Protein AF-A0A7K1S6F3-F1 (afdb_monomer_lite)

Secondary structure (DSSP, 8-state):
------TT-EEEEEEEETTEEEEEEEEEEEEE-TTS-EEEEEGGG--EEEE-GGGEEE--SS-------

Foldseek 3Di:
DPPPQDQQFKKWFFDADPNRRPDIWIFGFHDADPVQWTWTQTPPRPGIDTHHVVRIDTPDPDDDDDPDD

Sequence (69 aa):
MKSAISVGDRVSIENTVKGFTRSRCEGVVIRWTSHGRLMIQLDGGQGKRAVMPEHVRKLADGPSQSPET

pLDDT: mean 77.43, std 14.42, range [38.5, 91.75]

Radius of gyration: 12.78 Å; chains: 1; bounding box: 36×26×26 Å

Structure (mmCIF, N/CA/C/O backbone):
data_AF-A0A7K1S6F3-F1
#
_entry.id   AF-A0A7K1S6F3-F1
#
loop_
_atom_site.group_PDB
_atom_site.id
_atom_site.type_symbol
_atom_site.label_atom_id
_atom_site.label_alt_id
_atom_site.label_comp_id
_atom_site.label_asym_id
_atom_site.label_entity_id
_atom_site.label_seq_id
_atom_site.p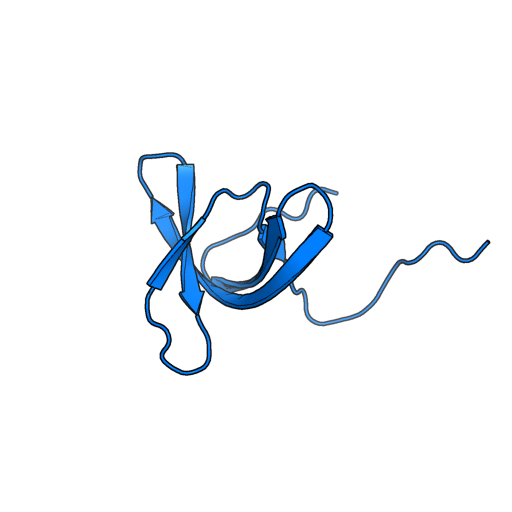dbx_PDB_ins_code
_atom_site.Cartn_x
_atom_site.Cartn_y
_atom_site.Cartn_z
_atom_site.occupancy
_atom_site.B_iso_or_equiv
_atom_site.auth_seq_id
_atom_site.auth_comp_id
_atom_site.auth_asym_id
_atom_site.auth_atom_id
_atom_site.pdbx_PDB_model_num
ATOM 1 N N . MET A 1 1 ? 2.876 -7.432 16.115 1.00 38.50 1 MET A N 1
ATOM 2 C CA . MET A 1 1 ? 1.514 -6.958 15.776 1.00 38.50 1 MET A CA 1
ATOM 3 C C . MET A 1 1 ? 1.538 -6.490 14.330 1.00 38.50 1 MET A C 1
ATOM 5 O O . MET A 1 1 ? 2.439 -5.746 13.977 1.00 38.50 1 MET A O 1
ATOM 9 N N . LYS A 1 2 ? 0.639 -6.980 13.471 1.00 45.69 2 LYS A N 1
ATOM 10 C CA . LYS A 1 2 ? 0.557 -6.540 12.069 1.00 45.69 2 LYS A CA 1
ATOM 11 C C . LYS A 1 2 ? -0.034 -5.135 12.053 1.00 45.69 2 LYS A C 1
ATOM 13 O O . LYS A 1 2 ? -1.227 -4.983 12.292 1.00 45.69 2 LYS A O 1
AT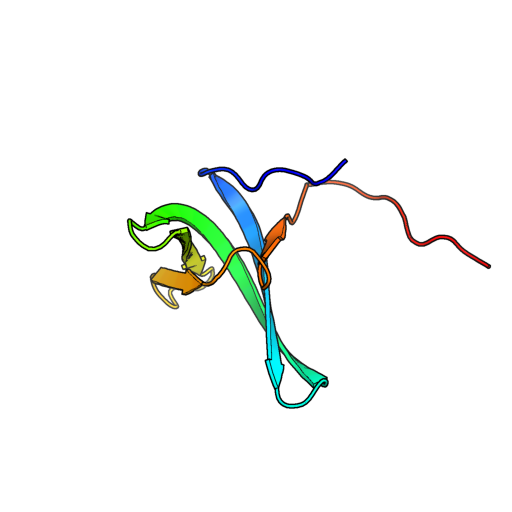OM 18 N N . SER A 1 3 ? 0.815 -4.124 11.883 1.00 55.47 3 SER A N 1
ATOM 19 C CA . SER A 1 3 ? 0.400 -2.723 11.851 1.00 55.47 3 SER A CA 1
ATOM 20 C C . SER A 1 3 ? -0.646 -2.542 10.757 1.00 55.47 3 SER A C 1
ATOM 22 O O . SER A 1 3 ? -0.328 -2.614 9.572 1.00 55.47 3 SER A O 1
ATOM 24 N N . ALA A 1 4 ? -1.906 -2.376 11.157 1.00 68.81 4 ALA A N 1
ATOM 25 C CA . ALA A 1 4 ? -3.001 -2.158 10.229 1.00 68.81 4 ALA A CA 1
ATOM 26 C C . ALA A 1 4 ? -2.754 -0.832 9.499 1.00 68.81 4 ALA A C 1
ATOM 28 O O . ALA A 1 4 ? -2.660 0.225 10.126 1.00 68.81 4 ALA A O 1
ATOM 29 N N . ILE A 1 5 ? -2.584 -0.902 8.180 1.00 80.31 5 ILE A N 1
ATOM 30 C CA . ILE A 1 5 ? -2.394 0.276 7.338 1.00 80.31 5 ILE A CA 1
ATOM 31 C C . ILE A 1 5 ? -3.723 1.033 7.284 1.00 80.31 5 ILE A C 1
ATOM 33 O O . ILE A 1 5 ? -4.730 0.480 6.835 1.00 80.31 5 ILE A O 1
ATOM 37 N N . SER A 1 6 ? -3.725 2.287 7.734 1.00 83.88 6 SER A N 1
ATOM 38 C CA . SER A 1 6 ? -4.921 3.132 7.767 1.00 83.88 6 SER A CA 1
ATOM 39 C C . S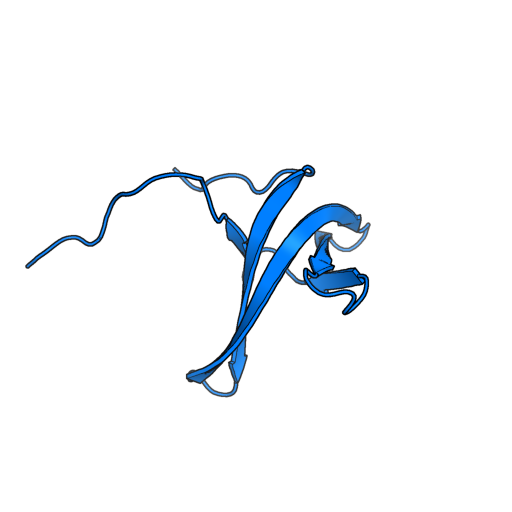ER A 1 6 ?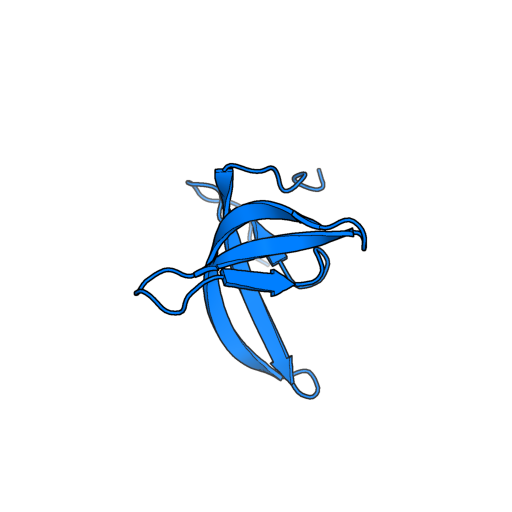 -4.842 4.272 6.755 1.00 83.88 6 SER A C 1
ATOM 41 O O . SER A 1 6 ? -3.779 4.605 6.238 1.00 83.88 6 SER A O 1
ATOM 43 N N . VAL A 1 7 ? -5.987 4.876 6.436 1.00 87.62 7 VAL A N 1
ATOM 44 C CA . VAL A 1 7 ? -6.014 6.104 5.629 1.00 87.62 7 VAL A CA 1
ATOM 45 C C . VAL A 1 7 ? -5.325 7.224 6.412 1.00 87.62 7 VAL A C 1
ATOM 47 O O . VAL A 1 7 ? -5.598 7.397 7.595 1.00 87.62 7 VAL A O 1
ATOM 50 N N . GLY A 1 8 ? -4.428 7.956 5.756 1.00 87.06 8 GLY A N 1
ATOM 51 C CA . GLY A 1 8 ? -3.562 8.967 6.362 1.00 87.06 8 GLY A CA 1
ATOM 52 C C . GLY A 1 8 ? -2.187 8.444 6.782 1.00 87.06 8 GLY A C 1
ATOM 53 O O . GLY A 1 8 ? -1.301 9.253 7.034 1.00 87.06 8 GLY A O 1
ATOM 54 N N . ASP A 1 9 ? -1.967 7.124 6.805 1.00 86.12 9 ASP A N 1
ATOM 55 C CA . ASP A 1 9 ? -0.641 6.578 7.098 1.00 86.12 9 ASP A CA 1
ATOM 56 C C . ASP A 1 9 ? 0.334 6.792 5.941 1.00 86.12 9 ASP A C 1
ATOM 58 O O . ASP A 1 9 ? -0.002 6.618 4.760 1.00 86.12 9 ASP A O 1
ATOM 62 N N . ARG A 1 10 ? 1.581 7.090 6.310 1.00 87.69 10 ARG A N 1
ATOM 63 C CA . ARG A 1 10 ? 2.709 7.110 5.387 1.00 87.69 10 ARG A CA 1
ATOM 64 C C . ARG A 1 10 ? 3.183 5.687 5.134 1.00 87.69 10 ARG A C 1
ATOM 66 O O . ARG A 1 10 ? 3.314 4.862 6.041 1.00 87.69 10 ARG A O 1
ATOM 73 N N . VAL A 1 11 ? 3.403 5.372 3.870 1.00 87.88 11 VAL A N 1
ATOM 74 C CA . VAL A 1 11 ? 3.649 4.009 3.419 1.00 87.88 11 VAL A CA 1
ATOM 75 C C . VAL A 1 11 ? 4.683 3.968 2.302 1.00 87.88 11 VAL A C 1
ATOM 77 O O . VAL A 1 11 ? 4.774 4.855 1.457 1.00 87.88 11 VAL A O 1
ATOM 80 N N . SER A 1 12 ? 5.458 2.894 2.306 1.00 87.88 12 SER A N 1
ATOM 81 C CA . SER A 1 12 ? 6.440 2.523 1.300 1.00 87.88 12 SER A CA 1
ATOM 82 C C . SER A 1 12 ? 5.877 1.378 0.472 1.00 87.88 12 SER A C 1
ATOM 84 O O . SER A 1 12 ? 5.501 0.337 1.005 1.00 87.88 12 SER A O 1
ATOM 86 N N . ILE A 1 13 ? 5.875 1.552 -0.837 1.00 86.12 13 ILE A N 1
ATOM 87 C CA . ILE A 1 13 ? 5.514 0.552 -1.827 1.00 86.12 13 ILE A CA 1
ATOM 88 C C . ILE A 1 13 ? 6.816 -0.025 -2.369 1.00 86.12 13 ILE A C 1
ATOM 90 O O . ILE A 1 13 ? 7.598 0.687 -3.003 1.00 86.12 13 ILE A O 1
ATOM 94 N N . GLU A 1 14 ? 7.041 -1.312 -2.139 1.00 82.88 14 GLU A N 1
ATOM 95 C CA . GLU A 1 14 ? 8.177 -2.029 -2.717 1.00 82.88 14 GLU A CA 1
ATOM 96 C C . GLU A 1 14 ? 7.708 -2.762 -3.973 1.00 82.88 14 GLU A C 1
ATOM 98 O O . GLU A 1 14 ? 6.806 -3.597 -3.932 1.00 82.88 14 GLU A O 1
ATOM 103 N N . ASN A 1 15 ? 8.289 -2.414 -5.120 1.00 74.94 15 ASN A N 1
ATOM 104 C CA . ASN A 1 15 ? 8.004 -3.083 -6.379 1.00 74.94 15 ASN A CA 1
ATOM 105 C C . ASN A 1 15 ? 9.065 -4.157 -6.625 1.00 74.94 15 ASN A C 1
ATOM 107 O O . ASN A 1 15 ? 10.165 -3.872 -7.111 1.00 74.94 15 ASN A O 1
ATOM 111 N N . THR A 1 16 ? 8.726 -5.389 -6.260 1.00 70.62 16 THR A N 1
ATOM 112 C CA . THR A 1 16 ? 9.588 -6.555 -6.441 1.00 70.62 16 THR A CA 1
ATOM 113 C C . THR A 1 16 ? 9.318 -7.187 -7.800 1.00 70.62 16 THR A C 1
ATOM 115 O O . THR A 1 16 ? 8.209 -7.629 -8.090 1.00 70.62 16 THR A O 1
ATOM 118 N N . VAL A 1 17 ? 10.343 -7.265 -8.645 1.00 71.12 17 VAL A N 1
ATOM 119 C CA . VAL A 1 17 ? 10.271 -7.918 -9.956 1.00 71.12 17 VAL A CA 1
ATOM 120 C C . VAL A 1 17 ? 11.188 -9.134 -9.921 1.00 71.12 17 VAL A C 1
ATOM 122 O O . VAL A 1 17 ? 12.388 -8.995 -9.712 1.00 71.12 17 VAL A O 1
ATOM 125 N N . LYS A 1 18 ? 10.628 -10.337 -10.113 1.00 74.31 18 LYS A N 1
ATOM 126 C CA . LYS A 1 18 ? 11.368 -11.617 -10.068 1.00 74.31 18 LYS A CA 1
ATOM 127 C C . LYS A 1 18 ? 12.174 -11.837 -8.770 1.00 74.31 18 LYS A C 1
ATOM 129 O O . LYS A 1 18 ? 13.272 -12.374 -8.814 1.00 74.31 18 LYS A O 1
ATOM 134 N N . GLY A 1 19 ? 11.646 -11.404 -7.623 1.00 71.44 19 GLY A N 1
ATOM 135 C CA . GLY A 1 19 ? 12.326 -11.543 -6.325 1.00 71.44 19 GLY A CA 1
ATOM 136 C C . GLY A 1 19 ? 13.352 -10.450 -6.007 1.00 71.44 19 GLY A C 1
ATOM 137 O O . GLY A 1 19 ? 13.895 -10.449 -4.909 1.00 71.44 19 GLY A O 1
ATOM 138 N N . PHE A 1 20 ? 13.574 -9.488 -6.910 1.00 71.69 20 PHE A N 1
ATOM 139 C CA . PHE A 1 20 ? 14.460 -8.347 -6.675 1.00 71.69 20 PHE A CA 1
ATOM 140 C C . PHE A 1 20 ? 13.653 -7.058 -6.515 1.00 71.69 20 PHE A C 1
ATOM 142 O O . PHE A 1 20 ? 12.848 -6.710 -7.387 1.00 71.69 20 PHE A O 1
ATOM 149 N N . THR A 1 21 ? 13.865 -6.335 -5.412 1.00 72.25 21 THR A N 1
ATOM 150 C CA . THR A 1 21 ? 13.271 -5.008 -5.193 1.00 72.25 21 THR A CA 1
ATOM 151 C C . THR A 1 21 ? 13.840 -4.040 -6.223 1.00 72.25 21 THR A C 1
ATOM 153 O O . THR A 1 21 ? 14.993 -3.629 -6.143 1.00 72.25 21 THR A O 1
ATOM 156 N N . ARG A 1 22 ? 13.036 -3.701 -7.234 1.00 75.38 22 ARG A N 1
ATOM 157 C CA . ARG A 1 22 ? 13.474 -2.883 -8.372 1.00 75.38 22 ARG A CA 1
ATOM 158 C C . ARG A 1 22 ? 13.272 -1.398 -8.119 1.00 75.38 22 ARG A C 1
ATOM 160 O O . ARG A 1 22 ? 14.027 -0.568 -8.619 1.00 75.38 22 ARG A O 1
ATOM 167 N N . SER A 1 23 ? 12.216 -1.047 -7.397 1.00 76.81 23 SER A N 1
ATOM 168 C CA . SER A 1 23 ? 11.894 0.346 -7.104 1.00 76.81 23 SER A CA 1
ATOM 169 C C . SER A 1 23 ? 11.112 0.434 -5.808 1.00 76.81 23 SER A C 1
ATOM 171 O O . SER A 1 23 ? 10.220 -0.378 -5.561 1.00 76.81 23 SER A O 1
ATOM 173 N N . ARG A 1 24 ? 11.438 1.442 -5.006 1.00 81.25 24 ARG A N 1
ATOM 174 C CA . ARG A 1 24 ? 10.695 1.812 -3.810 1.00 81.25 24 ARG A CA 1
ATOM 175 C C . ARG A 1 24 ? 10.036 3.156 -4.073 1.00 81.25 24 ARG A C 1
ATOM 177 O O . ARG A 1 24 ? 10.705 4.088 -4.507 1.00 81.25 24 ARG A O 1
ATOM 184 N N . CYS A 1 25 ? 8.735 3.234 -3.849 1.00 82.88 25 CYS A N 1
ATOM 185 C CA . CYS A 1 25 ? 7.987 4.478 -3.954 1.00 82.88 25 CYS A CA 1
ATOM 186 C C . CYS A 1 25 ? 7.322 4.760 -2.618 1.00 82.88 25 CYS A C 1
ATOM 188 O O . CYS A 1 25 ? 6.803 3.848 -1.983 1.00 82.88 25 CYS A O 1
ATOM 190 N N . GLU A 1 26 ? 7.303 6.014 -2.208 1.00 88.69 26 GLU A N 1
ATOM 191 C CA . GLU A 1 26 ? 6.716 6.423 -0.938 1.00 88.69 26 GLU A CA 1
ATOM 192 C C . GLU A 1 26 ? 5.480 7.275 -1.196 1.00 88.69 26 GLU A C 1
ATOM 194 O O . GLU A 1 26 ? 5.349 7.933 -2.234 1.00 88.69 26 GLU A O 1
ATOM 199 N N . GLY A 1 27 ? 4.535 7.219 -0.268 1.00 90.12 27 GLY A N 1
ATOM 200 C CA . GLY A 1 27 ? 3.309 7.980 -0.379 1.00 90.12 27 GLY A CA 1
ATOM 201 C C . GLY A 1 27 ? 2.430 7.873 0.853 1.00 90.12 27 GLY A C 1
ATOM 202 O O . GLY A 1 27 ? 2.799 7.281 1.866 1.00 90.12 27 GLY A O 1
ATOM 203 N N . VAL A 1 28 ? 1.242 8.454 0.746 1.00 90.50 28 VAL A N 1
ATOM 204 C CA . VAL A 1 28 ? 0.239 8.477 1.812 1.00 90.50 28 VAL A CA 1
ATOM 205 C C . VAL A 1 28 ? -1.001 7.730 1.357 1.00 90.50 28 VAL A C 1
ATOM 207 O O . VAL A 1 28 ? -1.493 7.936 0.245 1.00 90.50 28 VAL A O 1
ATOM 210 N N . VAL A 1 29 ? -1.536 6.866 2.213 1.00 90.44 29 VAL A N 1
ATOM 211 C CA . VAL A 1 29 ? -2.803 6.188 1.933 1.00 90.44 29 VAL A CA 1
ATOM 212 C C . VAL A 1 29 ? -3.929 7.211 1.959 1.00 90.44 29 VAL A C 1
ATOM 214 O O . VAL A 1 29 ? -4.200 7.815 2.989 1.00 90.44 29 VAL A O 1
ATOM 217 N N . ILE A 1 30 ? -4.634 7.373 0.845 1.00 91.62 30 ILE A N 1
ATOM 218 C CA . ILE A 1 30 ? -5.765 8.304 0.749 1.00 91.62 30 ILE A CA 1
ATOM 219 C C . ILE A 1 30 ? -7.115 7.603 0.856 1.00 91.62 30 ILE A C 1
ATOM 221 O O . ILE A 1 30 ? -8.088 8.214 1.291 1.00 91.62 30 ILE A O 1
ATOM 225 N N . ARG A 1 31 ? -7.209 6.328 0.455 1.00 89.88 31 ARG A N 1
ATOM 226 C CA . ARG A 1 31 ? -8.449 5.548 0.575 1.00 89.88 31 ARG A CA 1
ATOM 227 C C . ARG A 1 31 ? -8.218 4.058 0.351 1.00 89.88 31 ARG A C 1
ATOM 229 O O . ARG A 1 31 ? -7.289 3.668 -0.347 1.00 89.88 31 ARG A O 1
ATOM 236 N N . TRP A 1 32 ? -9.146 3.240 0.830 1.00 88.19 32 TRP A N 1
ATOM 237 C CA . TRP A 1 32 ? -9.348 1.880 0.336 1.00 88.19 32 TRP A CA 1
ATOM 238 C C . TRP A 1 32 ? -10.237 1.872 -0.911 1.00 88.19 32 TRP A C 1
ATOM 240 O O . TRP A 1 32 ? -11.228 2.598 -1.006 1.00 88.19 32 TRP A O 1
ATOM 250 N N . THR A 1 33 ? -9.868 1.048 -1.882 1.00 87.75 33 THR A N 1
ATOM 251 C CA . THR A 1 33 ? -10.674 0.767 -3.074 1.00 87.75 33 THR A CA 1
ATOM 252 C C . THR A 1 33 ? -11.640 -0.385 -2.793 1.00 87.75 33 THR A C 1
ATOM 254 O O . THR A 1 33 ? -11.371 -1.228 -1.938 1.00 87.75 33 THR A O 1
ATOM 257 N N . SER A 1 34 ? -12.731 -0.479 -3.560 1.00 84.88 34 SER A N 1
ATOM 258 C CA . SER A 1 34 ? -13.725 -1.558 -3.401 1.00 84.88 34 SER A CA 1
ATOM 259 C C . SER A 1 34 ? -13.161 -2.964 -3.660 1.00 84.88 34 SER A C 1
ATOM 261 O O . SER A 1 34 ? -13.762 -3.947 -3.251 1.00 84.88 34 SER A O 1
ATOM 263 N N . HIS A 1 35 ? -12.001 -3.062 -4.318 1.00 83.12 35 HIS A N 1
ATOM 264 C CA . HIS A 1 35 ? -11.298 -4.318 -4.597 1.00 83.12 35 HIS A CA 1
ATOM 265 C C . HIS A 1 35 ? -10.298 -4.709 -3.493 1.00 83.12 35 HIS A C 1
ATOM 267 O O . HIS A 1 35 ? -9.444 -5.562 -3.718 1.00 83.12 35 HIS A O 1
ATOM 273 N N . GLY A 1 36 ? -10.324 -4.040 -2.333 1.00 85.31 36 GLY A N 1
ATOM 274 C CA . GLY A 1 36 ? -9.395 -4.312 -1.230 1.00 85.31 36 GLY A CA 1
ATOM 275 C C . GLY A 1 36 ? -7.965 -3.808 -1.466 1.00 85.31 36 GLY A C 1
ATOM 276 O O . GLY A 1 36 ? -7.053 -4.172 -0.731 1.00 85.31 36 GLY A O 1
ATOM 277 N N . ARG A 1 37 ? -7.741 -2.967 -2.485 1.00 89.88 37 ARG A N 1
ATOM 278 C CA . ARG A 1 37 ? -6.449 -2.295 -2.715 1.00 89.88 37 ARG A CA 1
ATOM 279 C C . ARG A 1 37 ? -6.394 -0.963 -1.977 1.00 89.88 37 ARG A C 1
ATOM 281 O O . ARG A 1 37 ? -7.408 -0.268 -1.889 1.00 89.88 37 ARG A O 1
ATOM 288 N N . LEU A 1 38 ? -5.206 -0.578 -1.534 1.00 89.44 38 LEU A N 1
ATOM 289 C CA . LEU A 1 38 ? -4.909 0.733 -0.972 1.00 89.44 38 LEU A CA 1
ATOM 290 C C . LEU A 1 38 ? -4.625 1.714 -2.106 1.00 89.44 38 LEU A C 1
ATOM 292 O O . LEU A 1 38 ? -3.744 1.488 -2.934 1.00 89.44 38 LEU A O 1
ATOM 296 N N . MET A 1 39 ? -5.366 2.813 -2.144 1.00 91.75 39 MET A N 1
ATOM 297 C CA . MET A 1 39 ? -5.059 3.941 -3.005 1.00 91.75 39 MET A CA 1
ATOM 298 C C . MET A 1 39 ? -4.095 4.862 -2.263 1.00 91.75 39 MET A C 1
ATOM 300 O O . MET A 1 39 ? -4.445 5.437 -1.232 1.00 91.75 39 MET A O 1
ATOM 304 N N . ILE A 1 40 ? -2.882 4.974 -2.792 1.00 90.94 40 ILE A N 1
ATOM 305 C CA . ILE A 1 40 ? -1.781 5.743 -2.219 1.00 90.94 40 ILE A CA 1
ATOM 306 C C . ILE A 1 40 ? -1.492 6.923 -3.135 1.00 90.94 40 ILE A C 1
ATOM 308 O O . ILE A 1 40 ? -1.356 6.761 -4.348 1.00 90.94 40 ILE A O 1
ATOM 312 N N . GLN A 1 41 ? -1.405 8.113 -2.559 1.00 91.44 41 GLN A N 1
ATOM 313 C CA . GLN A 1 41 ? -0.901 9.295 -3.238 1.00 91.44 41 GLN A CA 1
ATOM 314 C C . GLN A 1 41 ? 0.619 9.314 -3.110 1.00 91.44 41 GLN A C 1
ATOM 316 O O . GLN A 1 41 ? 1.137 9.377 -1.997 1.00 91.44 41 GLN A O 1
ATOM 321 N N . LEU A 1 42 ? 1.312 9.202 -4.240 1.00 89.56 42 LEU A N 1
ATOM 322 C CA . LEU A 1 42 ? 2.769 9.174 -4.286 1.00 89.56 42 LEU A CA 1
ATOM 323 C C . LEU A 1 42 ? 3.343 10.569 -4.041 1.00 89.56 42 LEU A C 1
ATOM 325 O O . LEU A 1 42 ? 2.814 11.566 -4.542 1.00 89.56 42 LEU A O 1
ATOM 329 N N . ASP A 1 43 ? 4.446 10.615 -3.301 1.00 84.88 43 ASP A N 1
ATOM 330 C CA . ASP A 1 43 ? 5.216 11.839 -3.098 1.00 84.88 43 ASP A CA 1
ATOM 331 C C . ASP A 1 43 ? 5.894 12.276 -4.420 1.00 84.88 43 ASP A C 1
ATOM 333 O O . ASP A 1 43 ? 6.191 11.461 -5.303 1.00 84.88 43 ASP A O 1
ATOM 337 N N . GLY A 1 44 ? 6.094 13.584 -4.601 1.00 80.06 44 GLY A N 1
ATOM 338 C CA . GLY A 1 44 ? 6.722 14.135 -5.815 1.00 80.06 44 GLY A CA 1
ATOM 339 C C . GLY A 1 44 ? 5.816 14.240 -7.051 1.00 80.06 44 GLY A C 1
ATOM 340 O O . GLY A 1 44 ? 6.308 14.244 -8.176 1.00 80.06 44 GLY A O 1
ATOM 341 N N . GLY A 1 45 ? 4.491 14.309 -6.876 1.00 74.38 45 GLY A N 1
ATOM 342 C CA . GLY A 1 45 ? 3.559 14.615 -7.974 1.00 74.38 45 GLY A CA 1
ATOM 343 C C . GLY A 1 45 ? 3.302 13.464 -8.954 1.00 74.38 45 GLY A C 1
ATOM 344 O O . GLY A 1 45 ? 2.625 13.657 -9.958 1.00 74.38 45 GLY A O 1
ATOM 345 N N . GLN A 1 46 ? 3.756 12.246 -8.642 1.00 77.00 46 GLN A N 1
ATOM 346 C CA . GLN A 1 46 ? 3.547 11.037 -9.457 1.00 77.00 46 GLN A CA 1
ATOM 347 C C . GLN A 1 46 ? 2.091 10.5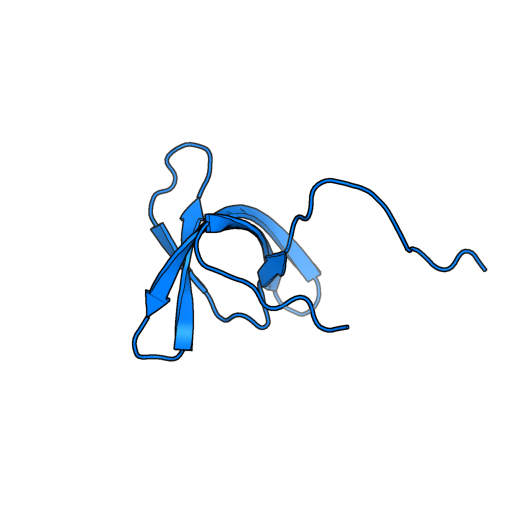20 -9.462 1.00 77.00 46 GLN A C 1
ATOM 349 O O . GLN A 1 46 ? 1.800 9.448 -9.993 1.00 77.00 46 GLN A O 1
ATOM 354 N N . GLY A 1 47 ? 1.156 11.276 -8.883 1.00 85.31 47 GLY A N 1
ATOM 355 C CA . GLY A 1 47 ? -0.267 10.963 -8.874 1.00 85.31 47 GLY A CA 1
ATOM 356 C C . GLY A 1 47 ? -0.663 9.908 -7.839 1.00 85.31 47 GLY A C 1
ATOM 357 O O . GLY A 1 47 ? -0.026 9.731 -6.799 1.00 85.31 47 GLY A O 1
ATOM 358 N N . LYS A 1 48 ? -1.787 9.237 -8.102 1.00 89.75 48 LYS A N 1
ATOM 359 C CA . LYS A 1 48 ? -2.397 8.244 -7.208 1.00 89.75 48 LYS A CA 1
ATOM 360 C C . LYS A 1 48 ? -2.217 6.853 -7.798 1.00 89.75 48 LYS A C 1
ATOM 362 O O . LYS A 1 48 ? -2.460 6.652 -8.985 1.00 89.75 48 LYS A O 1
ATOM 367 N N . ARG A 1 49 ? -1.852 5.880 -6.966 1.00 87.38 49 ARG A N 1
ATOM 368 C CA . ARG A 1 49 ? -1.646 4.490 -7.377 1.00 87.38 49 ARG A CA 1
ATOM 369 C C . ARG A 1 49 ? -2.404 3.540 -6.462 1.00 87.38 49 ARG A C 1
ATOM 371 O O . ARG A 1 49 ? -2.322 3.647 -5.243 1.00 87.38 49 ARG A O 1
ATOM 378 N N . ALA A 1 50 ? -3.141 2.604 -7.054 1.00 89.12 50 ALA A N 1
ATOM 379 C CA . ALA A 1 50 ? -3.796 1.530 -6.318 1.00 89.12 50 ALA A CA 1
ATOM 380 C C . ALA A 1 50 ? -2.853 0.328 -6.216 1.00 89.12 50 ALA A C 1
ATOM 382 O O . ALA A 1 50 ? -2.432 -0.219 -7.236 1.00 89.12 50 ALA A O 1
ATOM 383 N N . VAL A 1 51 ? -2.539 -0.093 -4.997 1.00 85.50 51 VAL A N 1
ATOM 384 C CA . VAL A 1 51 ? -1.625 -1.205 -4.721 1.00 85.50 51 VAL A CA 1
ATOM 385 C C . VAL A 1 51 ? -2.212 -2.148 -3.682 1.00 85.50 51 VAL A C 1
ATOM 387 O O . VAL A 1 51 ? -3.044 -1.764 -2.861 1.00 85.50 51 VAL A O 1
ATOM 390 N N . MET A 1 52 ? -1.816 -3.413 -3.746 1.00 86.12 52 MET A N 1
ATOM 391 C CA . MET A 1 52 ? -2.271 -4.407 -2.782 1.00 86.12 52 MET A CA 1
ATOM 392 C C . MET A 1 52 ? -1.560 -4.200 -1.442 1.00 86.12 52 MET A C 1
ATOM 394 O O . MET A 1 52 ? -0.363 -3.915 -1.449 1.00 86.12 52 MET A O 1
ATOM 398 N N . PRO A 1 53 ? -2.263 -4.349 -0.308 1.00 83.38 53 PRO A N 1
ATOM 399 C CA . PRO A 1 53 ? -1.682 -4.151 1.020 1.00 83.38 53 PRO A CA 1
ATOM 400 C C . PRO A 1 53 ? -0.494 -5.072 1.312 1.00 83.38 53 PRO A C 1
ATOM 402 O O . PRO A 1 53 ? 0.385 -4.692 2.071 1.00 83.38 53 PRO A O 1
ATOM 405 N N . GLU A 1 54 ? -0.416 -6.233 0.663 1.00 83.19 54 GLU A N 1
ATOM 406 C CA . GLU A 1 54 ? 0.732 -7.148 0.726 1.00 83.19 54 GLU A CA 1
ATOM 407 C C . GLU A 1 54 ? 2.046 -6.555 0.182 1.00 83.19 54 GLU A C 1
ATOM 409 O O . GLU A 1 54 ? 3.122 -6.953 0.615 1.00 83.19 54 GLU A O 1
ATOM 414 N N . HIS A 1 55 ? 1.972 -5.568 -0.717 1.00 82.38 55 HIS A N 1
ATOM 415 C CA . HIS A 1 55 ? 3.134 -4.864 -1.280 1.00 82.38 55 HIS A CA 1
ATOM 416 C C . HIS A 1 55 ? 3.377 -3.494 -0.631 1.00 82.38 55 HIS A C 1
ATOM 418 O O . HIS A 1 55 ? 4.195 -2.704 -1.110 1.00 82.38 55 HIS A O 1
ATOM 424 N N . VAL A 1 56 ? 2.638 -3.182 0.435 1.00 84.12 56 VAL A N 1
ATOM 425 C CA . VAL A 1 56 ? 2.708 -1.905 1.139 1.00 84.12 56 VAL A CA 1
ATOM 426 C C . VAL A 1 56 ? 3.260 -2.139 2.536 1.00 84.12 56 VAL A C 1
ATOM 428 O O . VAL A 1 56 ? 2.718 -2.917 3.315 1.00 84.12 56 VAL A O 1
ATOM 431 N N . ARG A 1 57 ? 4.319 -1.414 2.888 1.00 84.69 57 ARG A N 1
ATOM 432 C CA . ARG A 1 57 ? 4.847 -1.356 4.254 1.00 84.69 57 ARG A CA 1
ATOM 433 C C . ARG A 1 57 ? 4.569 0.002 4.857 1.00 84.69 57 ARG A C 1
ATOM 435 O O . ARG A 1 57 ? 4.872 1.028 4.258 1.00 84.69 57 ARG A O 1
ATOM 442 N N . LYS A 1 58 ? 4.025 0.006 6.070 1.00 82.94 58 LYS A N 1
ATOM 443 C CA . LYS A 1 58 ? 3.850 1.228 6.853 1.00 82.94 58 LYS A CA 1
ATOM 444 C C . LYS A 1 58 ? 5.215 1.810 7.221 1.00 82.94 58 LYS A C 1
ATOM 446 O O . LYS A 1 58 ? 6.045 1.117 7.804 1.00 82.94 58 LYS A O 1
ATOM 451 N N . LEU A 1 59 ? 5.424 3.071 6.858 1.00 81.06 59 LEU A N 1
ATOM 452 C CA . LEU A 1 59 ? 6.527 3.906 7.317 1.00 81.06 59 LEU A CA 1
ATOM 453 C C . LEU A 1 59 ? 6.029 4.596 8.588 1.00 81.06 59 LEU A C 1
ATOM 455 O O . LEU A 1 59 ? 5.496 5.697 8.526 1.00 81.06 59 LEU A O 1
ATOM 459 N N . ALA A 1 60 ? 6.080 3.905 9.724 1.00 66.00 60 ALA A N 1
ATOM 460 C CA . ALA A 1 60 ? 5.842 4.571 10.999 1.00 66.00 60 ALA A CA 1
ATOM 461 C C . ALA A 1 60 ? 7.054 5.460 11.325 1.00 66.00 60 ALA A C 1
ATOM 463 O O . ALA A 1 60 ? 8.193 5.034 11.120 1.00 66.00 60 ALA A O 1
ATOM 464 N N . ASP A 1 61 ? 6.818 6.671 11.828 1.00 56.62 61 ASP A N 1
ATOM 465 C CA . ASP A 1 61 ? 7.858 7.507 12.420 1.00 56.62 61 ASP A CA 1
ATOM 466 C C . ASP A 1 61 ? 8.466 6.790 13.645 1.00 56.62 61 ASP A C 1
ATOM 468 O O . ASP A 1 61 ? 7.846 6.717 14.705 1.00 56.62 61 ASP A O 1
ATOM 472 N N . GLY A 1 62 ? 9.683 6.256 13.505 1.00 44.06 62 GLY A N 1
ATOM 473 C CA . GLY A 1 62 ? 10.544 5.859 14.630 1.00 44.06 62 GLY A CA 1
ATOM 474 C C . GLY A 1 62 ? 10.839 4.355 14.778 1.00 44.06 62 GLY A C 1
ATOM 475 O O . GLY A 1 62 ? 10.030 3.522 14.379 1.00 44.06 62 GLY A O 1
ATOM 476 N N . PRO A 1 63 ? 12.032 4.001 15.304 1.00 58.38 63 PRO A N 1
ATOM 477 C CA . PRO A 1 63 ? 12.790 2.806 14.925 1.00 58.38 63 PRO A CA 1
ATOM 478 C C . PRO A 1 63 ? 12.424 1.552 15.735 1.00 58.38 63 PRO A C 1
ATOM 480 O O . PRO A 1 63 ? 11.841 1.657 16.809 1.00 58.38 63 PRO A O 1
ATOM 483 N N . SER A 1 64 ? 12.867 0.392 15.225 1.00 43.34 64 SER A N 1
ATOM 484 C CA . SER A 1 64 ? 12.936 -0.959 15.834 1.00 43.34 64 SER A CA 1
ATOM 485 C C . SER A 1 64 ? 12.130 -1.967 14.993 1.00 43.34 64 SER A C 1
ATOM 487 O O . SER A 1 64 ? 10.947 -1.772 14.744 1.00 43.34 64 SER A O 1
ATOM 489 N N . GLN A 1 65 ? 12.678 -3.058 14.455 1.00 45.41 65 GLN A N 1
ATOM 490 C CA . GLN A 1 65 ? 13.679 -3.938 15.047 1.00 45.41 65 GLN A CA 1
ATOM 491 C C . GLN A 1 65 ? 14.284 -4.807 13.924 1.00 45.41 65 GLN A C 1
ATOM 493 O O . GLN A 1 65 ? 13.612 -5.681 13.376 1.00 45.41 65 GLN A O 1
ATOM 498 N N . SER A 1 66 ? 15.540 -4.572 13.556 1.00 47.16 66 SER A N 1
ATOM 499 C CA . SER A 1 66 ? 16.398 -5.663 13.094 1.00 47.16 66 SER A CA 1
ATOM 500 C C . SER A 1 66 ? 16.739 -6.493 14.334 1.00 47.16 66 SER A C 1
ATOM 502 O O . SER A 1 66 ? 17.233 -5.910 15.300 1.00 47.16 66 SER A O 1
ATOM 504 N N . PRO A 1 67 ? 16.467 -7.809 14.381 1.00 54.66 67 PRO A N 1
ATOM 505 C CA . PRO A 1 67 ? 17.191 -8.654 15.308 1.00 54.66 67 PRO A CA 1
ATOM 506 C C . PRO A 1 67 ? 18.627 -8.712 14.781 1.00 54.66 67 PRO A C 1
ATOM 508 O O . PRO A 1 67 ? 18.893 -9.245 13.707 1.00 54.66 67 PRO A O 1
ATOM 511 N N . GLU A 1 68 ? 19.521 -8.046 15.496 1.00 52.94 68 GLU A N 1
ATOM 512 C CA . GLU A 1 68 ? 20.957 -8.274 15.409 1.00 52.94 68 GLU A CA 1
ATOM 513 C C . GLU A 1 68 ? 21.216 -9.750 15.782 1.00 52.94 68 GLU A C 1
ATOM 515 O O . GLU A 1 68 ? 20.592 -10.2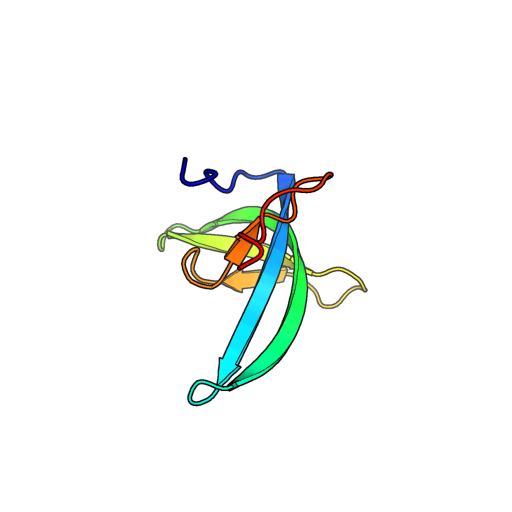81 16.706 1.00 52.94 68 GLU A O 1
ATOM 520 N N . THR A 1 69 ? 22.057 -10.450 15.023 1.00 50.59 69 THR A N 1
ATOM 521 C CA . THR A 1 69 ? 22.615 -11.769 15.365 1.00 50.59 69 THR A CA 1
ATOM 522 C C . THR A 1 69 ? 24.085 -11.753 15.008 1.00 50.59 69 THR A C 1
ATOM 524 O O . THR A 1 69 ? 24.397 -11.217 13.919 1.00 50.59 69 THR A O 1
#

Organism: NCBI:txid2682092